Protein AF-A0A0B5QC83-F1 (afdb_monomer_lite)

Foldseek 3Di:
DDPLVVVLVVVVVVVVDDPVLSVVLLVVLLVCVVVVHDLVVSCVVSVDDSVSSVSSNVVVVVVVVD

Sequence (66 aa):
MTELSTMLIEDVYKQGFEQGELKKSIEVAKIAINQGISDELISELVGLSIREIKIIRISIETNKTN

Structure (mmCIF, N/CA/C/O backbone):
data_AF-A0A0B5QC83-F1
#
_entry.id   AF-A0A0B5QC83-F1
#
loop_
_atom_site.group_PDB
_atom_site.id
_atom_site.type_symbol
_atom_site.label_atom_id
_atom_site.label_alt_id
_atom_site.label_comp_id
_atom_site.label_asym_id
_atom_site.label_entity_id
_atom_site.label_seq_id
_atom_site.pdbx_PDB_ins_code
_atom_site.Cartn_x
_atom_site.Cartn_y
_atom_site.Cartn_z
_atom_site.occupancy
_atom_site.B_iso_or_equiv
_atom_site.auth_seq_id
_atom_site.auth_comp_id
_atom_site.auth_asym_id
_atom_site.auth_atom_id
_atom_site.pdbx_PDB_model_num
ATOM 1 N N . MET A 1 1 ? 15.648 -0.033 8.234 1.00 50.91 1 MET A N 1
ATOM 2 C CA . MET A 1 1 ? 15.024 -0.699 7.072 1.00 50.91 1 MET A CA 1
ATOM 3 C C . MET A 1 1 ? 14.643 -2.086 7.535 1.00 50.91 1 MET A C 1
ATOM 5 O O . MET A 1 1 ? 15.526 -2.834 7.925 1.00 50.91 1 MET A O 1
ATOM 9 N N . THR A 1 2 ? 13.349 -2.366 7.643 1.00 63.03 2 THR A N 1
ATOM 10 C CA . THR A 1 2 ? 12.855 -3.710 7.966 1.00 63.03 2 THR A CA 1
ATOM 11 C C . THR A 1 2 ? 12.916 -4.578 6.713 1.00 63.03 2 THR A C 1
ATOM 13 O O . THR A 1 2 ? 12.857 -4.060 5.600 1.00 63.03 2 THR A O 1
ATOM 16 N N . GLU A 1 3 ? 12.994 -5.892 6.870 1.00 68.25 3 GLU A N 1
ATOM 17 C CA . GLU A 1 3 ? 13.020 -6.859 5.759 1.00 68.25 3 GLU A CA 1
ATOM 18 C C . GLU A 1 3 ? 11.852 -6.644 4.768 1.00 68.25 3 GLU A C 1
ATOM 20 O O . GLU A 1 3 ? 12.024 -6.699 3.552 1.00 68.25 3 GLU A O 1
ATOM 25 N N . LEU A 1 4 ? 10.692 -6.232 5.297 1.00 66.25 4 LEU A N 1
ATOM 26 C CA . LEU A 1 4 ? 9.497 -5.837 4.544 1.00 66.25 4 LEU A CA 1
ATOM 27 C C . LEU A 1 4 ? 9.706 -4.614 3.637 1.00 66.25 4 LEU A C 1
ATOM 29 O O . LEU A 1 4 ? 9.202 -4.587 2.517 1.00 66.25 4 LEU A O 1
ATOM 33 N N . SER A 1 5 ? 10.445 -3.600 4.100 1.00 65.44 5 SER A N 1
ATOM 34 C CA . SER A 1 5 ? 10.748 -2.414 3.284 1.00 65.44 5 SER A CA 1
ATOM 35 C C . SER A 1 5 ? 11.678 -2.737 2.114 1.00 65.44 5 SER A C 1
ATOM 37 O O . SER A 1 5 ? 11.550 -2.135 1.051 1.00 65.44 5 SER A O 1
ATOM 39 N N . THR A 1 6 ? 12.568 -3.716 2.283 1.00 70.94 6 THR A N 1
ATOM 40 C CA . THR A 1 6 ? 13.480 -4.180 1.233 1.00 70.94 6 THR A CA 1
ATOM 41 C C . THR A 1 6 ? 12.733 -4.994 0.178 1.00 70.94 6 THR A C 1
ATOM 43 O O . THR A 1 6 ? 12.872 -4.707 -1.007 1.00 70.94 6 THR A O 1
ATOM 46 N N . MET A 1 7 ? 11.864 -5.921 0.605 1.00 73.81 7 MET A N 1
ATOM 47 C CA . MET A 1 7 ? 10.996 -6.683 -0.305 1.00 73.81 7 MET A CA 1
ATOM 48 C C . MET A 1 7 ? 10.098 -5.772 -1.141 1.00 73.81 7 MET A C 1
ATOM 50 O O . MET A 1 7 ? 9.948 -6.001 -2.335 1.00 73.81 7 MET A O 1
ATOM 54 N N . LEU A 1 8 ? 9.534 -4.722 -0.529 1.00 74.56 8 LEU A N 1
ATOM 55 C CA . LEU A 1 8 ? 8.717 -3.747 -1.244 1.00 74.56 8 LEU A CA 1
ATOM 56 C C . LEU A 1 8 ? 9.528 -3.085 -2.364 1.00 74.56 8 LEU A C 1
ATOM 58 O O . LEU A 1 8 ? 9.110 -3.109 -3.509 1.00 74.56 8 LEU A O 1
ATOM 62 N N . ILE A 1 9 ? 10.715 -2.553 -2.053 1.00 72.88 9 ILE A N 1
ATOM 63 C CA . ILE A 1 9 ? 11.568 -1.872 -3.039 1.00 72.88 9 ILE A CA 1
ATOM 64 C C . ILE A 1 9 ? 11.940 -2.802 -4.199 1.00 72.88 9 ILE A C 1
ATOM 66 O O . ILE A 1 9 ? 11.891 -2.372 -5.348 1.00 72.88 9 ILE A O 1
ATOM 70 N N . GLU A 1 10 ? 12.286 -4.058 -3.922 1.00 75.19 10 GLU A N 1
ATOM 71 C CA . GLU A 1 10 ? 12.640 -5.028 -4.962 1.00 75.19 10 GLU A CA 1
ATOM 72 C C . GLU A 1 10 ? 11.466 -5.372 -5.889 1.00 75.19 10 GLU A C 1
ATOM 74 O O . GLU A 1 10 ? 11.670 -5.499 -7.099 1.00 75.19 10 GLU A O 1
ATOM 79 N N . ASP A 1 11 ? 10.252 -5.516 -5.348 1.00 74.50 11 ASP A N 1
ATOM 80 C CA . ASP A 1 11 ? 9.066 -5.869 -6.138 1.00 74.50 11 ASP A CA 1
ATOM 81 C C . ASP A 1 11 ? 8.666 -4.716 -7.071 1.00 74.50 11 ASP A C 1
ATOM 83 O O . ASP A 1 11 ? 8.432 -4.935 -8.262 1.00 74.50 11 ASP A O 1
ATOM 87 N N . VAL A 1 12 ? 8.717 -3.468 -6.591 1.00 71.12 12 VAL A N 1
ATOM 88 C CA . VAL A 1 12 ? 8.326 -2.315 -7.419 1.00 71.12 12 VAL A CA 1
ATOM 89 C C . VAL A 1 12 ? 9.410 -1.911 -8.425 1.00 71.12 12 VAL A C 1
ATOM 91 O O . VAL A 1 12 ? 9.093 -1.446 -9.521 1.00 71.12 12 VAL A O 1
ATOM 94 N N . TYR A 1 13 ? 10.693 -2.158 -8.130 1.00 72.88 13 TYR A N 1
ATOM 95 C CA . TYR A 1 13 ? 11.761 -2.015 -9.132 1.00 72.88 13 TYR A CA 1
ATOM 96 C C . TYR A 1 13 ? 11.564 -2.971 -10.315 1.00 72.88 13 TYR A C 1
ATOM 98 O O . TYR A 1 13 ? 11.801 -2.586 -11.460 1.00 72.88 13 TYR A O 1
ATOM 106 N N . LYS A 1 14 ? 11.091 -4.202 -10.071 1.00 75.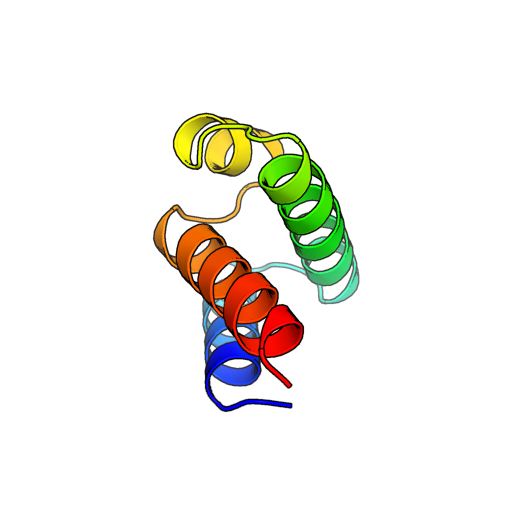19 14 LYS A N 1
ATOM 107 C CA . LYS A 1 14 ? 10.757 -5.152 -11.150 1.00 75.19 14 LYS A CA 1
ATOM 108 C C . LYS A 1 14 ? 9.580 -4.683 -12.003 1.00 75.19 14 LYS A C 1
ATOM 110 O O . LYS A 1 14 ? 9.515 -5.040 -13.175 1.00 75.19 14 LYS A O 1
ATOM 115 N N . GLN A 1 15 ? 8.686 -3.873 -11.440 1.00 74.00 15 GLN A N 1
ATOM 116 C CA . GLN A 1 15 ? 7.582 -3.239 -12.165 1.00 74.00 15 GLN A CA 1
ATOM 117 C C . GLN A 1 15 ? 8.030 -2.014 -12.987 1.00 74.00 15 GLN A C 1
ATOM 119 O O . GLN A 1 15 ? 7.225 -1.441 -13.714 1.00 74.00 15 GLN A O 1
ATOM 124 N N . GLY A 1 16 ? 9.312 -1.629 -12.918 1.00 77.50 16 GLY A N 1
ATOM 125 C CA . GLY A 1 16 ? 9.883 -0.541 -13.714 1.00 77.50 16 GLY A CA 1
ATOM 126 C C . GLY A 1 16 ? 9.705 0.852 -13.110 1.00 77.50 16 GLY A C 1
ATOM 127 O O . GLY A 1 16 ? 9.910 1.839 -13.812 1.00 77.50 16 GLY A O 1
ATOM 128 N N . PHE A 1 17 ? 9.340 0.957 -11.829 1.00 77.56 17 PHE A N 1
ATOM 129 C CA . PHE A 1 17 ? 9.259 2.252 -11.158 1.00 77.56 17 PHE A CA 1
ATOM 130 C C . PHE A 1 17 ? 10.641 2.891 -10.995 1.00 77.56 17 PHE A C 1
ATOM 132 O O . PHE A 1 17 ? 11.584 2.272 -10.497 1.00 77.56 17 PHE A O 1
ATOM 139 N N . GLU A 1 18 ? 10.737 4.179 -11.319 1.00 81.12 18 GLU A N 1
ATOM 140 C CA . GLU A 1 18 ? 11.860 4.995 -10.872 1.00 81.12 18 GLU A CA 1
ATOM 141 C C . GLU A 1 18 ? 11.786 5.205 -9.352 1.00 81.12 18 GLU A C 1
ATOM 143 O O . GLU A 1 18 ? 10.709 5.351 -8.769 1.00 81.12 18 GLU A O 1
ATOM 148 N N . GLN A 1 19 ? 12.942 5.271 -8.685 1.00 74.94 19 GLN A N 1
ATOM 149 C CA . GLN A 1 19 ? 13.017 5.363 -7.221 1.00 74.94 19 GLN A CA 1
ATOM 150 C C . GLN A 1 19 ? 12.250 6.571 -6.643 1.00 74.94 19 GLN A C 1
ATOM 152 O O . GLN A 1 19 ? 11.762 6.512 -5.512 1.00 74.94 19 GLN A O 1
ATOM 157 N N . GLY A 1 20 ? 12.165 7.672 -7.398 1.00 79.56 20 GLY A N 1
ATOM 158 C CA . GLY A 1 20 ? 11.413 8.873 -7.022 1.00 79.56 20 GLY A CA 1
ATOM 159 C C . GLY A 1 20 ? 9.899 8.662 -7.068 1.00 79.56 20 GLY A C 1
ATOM 160 O O . GLY A 1 20 ? 9.215 8.949 -6.085 1.00 79.56 20 GLY A O 1
ATOM 161 N N . GLU A 1 21 ? 9.398 8.092 -8.163 1.00 84.81 21 GLU A N 1
ATOM 162 C CA . GLU A 1 21 ? 7.978 7.758 -8.333 1.00 84.81 21 GLU A CA 1
ATOM 163 C C . GLU A 1 21 ? 7.529 6.723 -7.298 1.00 84.81 2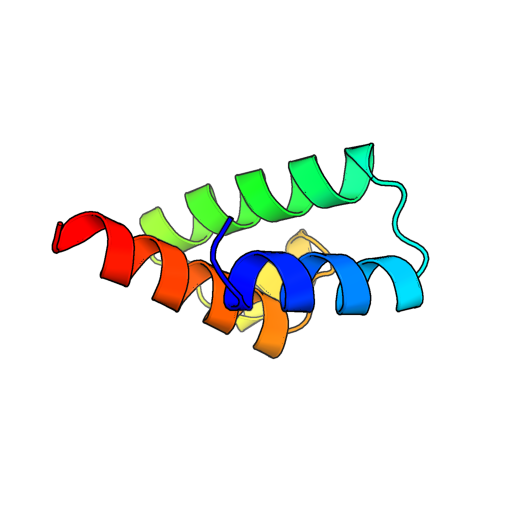1 GLU A C 1
ATOM 165 O O . GLU A 1 21 ? 6.496 6.893 -6.654 1.00 84.81 21 GLU A O 1
ATOM 170 N N . LEU A 1 22 ? 8.370 5.723 -7.018 1.00 85.12 22 LEU A N 1
ATOM 171 C CA . LEU A 1 22 ? 8.108 4.743 -5.969 1.00 85.12 22 LEU A CA 1
ATOM 172 C C . LEU A 1 22 ? 7.924 5.398 -4.591 1.00 85.12 22 LEU A C 1
ATOM 174 O O . LEU A 1 22 ? 6.966 5.103 -3.874 1.00 85.12 22 LEU A O 1
ATOM 178 N N . LYS A 1 23 ? 8.831 6.303 -4.200 1.00 86.25 23 LYS A N 1
ATOM 179 C CA . LYS A 1 23 ? 8.730 7.006 -2.910 1.00 86.25 23 LYS A CA 1
ATOM 180 C C . LYS A 1 23 ? 7.425 7.790 -2.804 1.00 86.25 23 LYS A C 1
ATOM 182 O O . LYS A 1 23 ? 6.777 7.736 -1.759 1.00 86.25 23 LYS A O 1
ATOM 187 N N . LYS A 1 24 ? 7.034 8.466 -3.886 1.00 90.5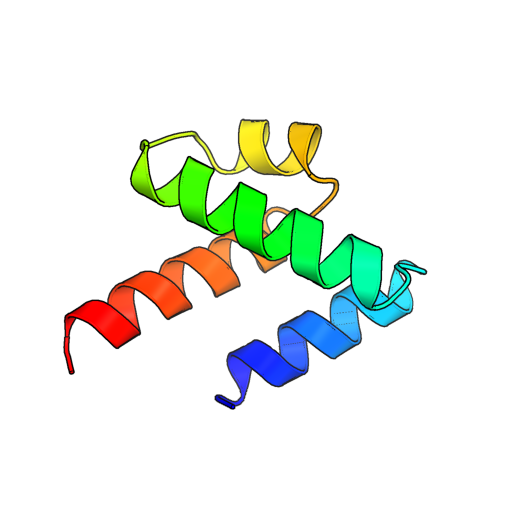0 24 LYS A N 1
ATOM 188 C CA . LYS A 1 24 ? 5.792 9.237 -3.959 1.00 90.50 24 LYS A CA 1
ATOM 189 C C . LYS A 1 24 ? 4.562 8.334 -3.841 1.00 90.50 24 LYS A C 1
ATOM 191 O O . LYS A 1 24 ? 3.697 8.612 -3.012 1.00 90.50 24 LYS A O 1
ATOM 196 N N . SER A 1 25 ? 4.509 7.227 -4.584 1.00 91.38 25 SER A N 1
ATOM 197 C CA . SER A 1 25 ? 3.416 6.249 -4.491 1.00 91.38 25 SER A CA 1
ATOM 198 C C . SER A 1 25 ? 3.287 5.660 -3.085 1.00 91.38 25 SER A C 1
ATOM 200 O O . SER A 1 25 ? 2.180 5.551 -2.562 1.00 91.38 25 SER A O 1
ATOM 202 N N . ILE A 1 26 ? 4.407 5.351 -2.422 1.00 90.38 26 ILE A N 1
ATOM 203 C CA . ILE A 1 26 ? 4.406 4.864 -1.034 1.00 90.38 26 ILE A CA 1
ATOM 204 C C . ILE A 1 26 ? 3.870 5.928 -0.067 1.00 90.38 26 ILE A C 1
ATOM 206 O O . ILE A 1 26 ? 3.110 5.601 0.844 1.00 90.38 26 ILE A O 1
ATOM 210 N N . GLU A 1 27 ? 4.268 7.191 -0.215 1.00 92.00 27 GLU A N 1
ATOM 211 C CA . GLU A 1 27 ? 3.807 8.277 0.657 1.00 92.00 27 GLU A CA 1
ATOM 212 C C . GLU A 1 27 ? 2.300 8.515 0.517 1.00 92.00 27 GLU A C 1
ATOM 214 O O . GLU A 1 27 ? 1.582 8.560 1.520 1.00 92.00 27 GLU A O 1
ATOM 219 N N . VAL A 1 28 ? 1.806 8.567 -0.720 1.00 94.44 28 VAL A N 1
ATOM 220 C CA . VAL A 1 28 ? 0.374 8.707 -1.004 1.00 94.44 28 VAL A CA 1
ATOM 221 C C . VAL A 1 28 ? -0.408 7.501 -0.468 1.00 94.44 28 VAL A C 1
ATOM 223 O O . VAL A 1 28 ? -1.427 7.691 0.197 1.00 94.44 28 VAL A O 1
ATOM 226 N N . ALA A 1 29 ? 0.097 6.274 -0.644 1.00 94.50 29 ALA A N 1
ATOM 227 C CA . ALA A 1 29 ? -0.514 5.071 -0.075 1.00 94.50 29 ALA A CA 1
ATOM 228 C C . ALA A 1 29 ? -0.605 5.131 1.459 1.00 94.50 29 ALA A C 1
ATOM 230 O O . ALA A 1 29 ? -1.644 4.805 2.030 1.00 94.50 29 ALA A O 1
ATOM 231 N N . LYS A 1 30 ? 0.449 5.597 2.147 1.00 93.44 30 LYS A N 1
ATOM 232 C CA . LYS A 1 30 ? 0.445 5.759 3.613 1.00 93.44 30 LYS A CA 1
ATOM 233 C C . LYS A 1 30 ? -0.623 6.745 4.080 1.00 93.44 30 LYS A C 1
ATOM 235 O O . LYS A 1 30 ? -1.317 6.474 5.061 1.00 93.44 30 LYS A O 1
ATOM 240 N N . ILE A 1 31 ? -0.753 7.880 3.394 1.00 95.31 31 ILE A N 1
ATOM 241 C CA . ILE A 1 31 ? -1.773 8.890 3.700 1.00 95.31 31 ILE A CA 1
ATOM 242 C C . ILE A 1 31 ? -3.171 8.292 3.508 1.00 95.31 31 ILE A C 1
ATOM 244 O O . ILE A 1 31 ? -4.002 8.390 4.410 1.00 95.31 31 ILE A O 1
ATOM 248 N N . ALA A 1 32 ? -3.405 7.614 2.385 1.00 95.62 32 ALA A N 1
ATOM 249 C CA . ALA A 1 32 ? -4.687 6.996 2.065 1.00 95.62 32 ALA A CA 1
ATOM 250 C C . ALA A 1 32 ? -5.089 5.895 3.066 1.00 95.62 32 ALA A C 1
ATOM 252 O O . ALA A 1 32 ? -6.229 5.870 3.532 1.00 95.62 32 ALA A O 1
ATOM 253 N N . ILE A 1 33 ? -4.142 5.042 3.481 1.00 94.94 33 ILE A N 1
ATOM 254 C CA . ILE A 1 33 ? -4.356 4.033 4.533 1.00 94.94 33 ILE A CA 1
ATOM 255 C C . ILE A 1 33 ? -4.806 4.698 5.838 1.00 94.94 33 ILE A C 1
ATOM 257 O O . ILE A 1 33 ? -5.771 4.251 6.458 1.00 94.94 33 ILE A O 1
ATOM 261 N N . ASN A 1 34 ? -4.133 5.775 6.253 1.00 93.50 34 ASN A N 1
ATOM 262 C CA . ASN A 1 34 ? -4.482 6.501 7.477 1.00 93.50 34 ASN A CA 1
ATOM 263 C C . ASN A 1 34 ? -5.849 7.201 7.390 1.00 93.50 34 ASN A C 1
ATOM 265 O O . ASN A 1 34 ? -6.467 7.440 8.424 1.00 93.50 34 ASN A O 1
ATOM 269 N N . GLN A 1 35 ? -6.331 7.501 6.183 1.00 95.38 35 GLN A N 1
ATOM 270 C CA . GLN A 1 35 ? -7.673 8.037 5.935 1.00 95.38 35 GLN A CA 1
ATOM 271 C C . GLN A 1 35 ? -8.757 6.949 5.843 1.00 95.38 35 GLN A C 1
ATOM 273 O O . GLN A 1 35 ? -9.927 7.271 5.662 1.00 95.38 35 GLN A O 1
ATOM 278 N N . GLY A 1 36 ? -8.397 5.668 5.981 1.00 94.38 36 GLY A N 1
ATOM 279 C CA . GLY A 1 36 ? -9.348 4.556 5.912 1.00 94.38 36 GLY A CA 1
ATOM 280 C C . GLY A 1 36 ? -9.788 4.199 4.491 1.00 94.38 36 GLY A C 1
ATOM 281 O O . GLY A 1 36 ? -10.814 3.544 4.323 1.00 94.38 36 GLY A O 1
ATOM 282 N N . ILE A 1 37 ? -9.029 4.616 3.473 1.00 96.69 37 ILE A N 1
ATOM 283 C CA . ILE A 1 37 ? -9.295 4.258 2.076 1.00 96.69 37 ILE A CA 1
ATOM 284 C C . ILE A 1 37 ? -9.019 2.757 1.871 1.00 96.69 37 ILE A C 1
ATOM 286 O O . ILE A 1 37 ? -8.115 2.189 2.497 1.00 96.69 37 ILE A O 1
ATOM 290 N N . SER A 1 38 ? -9.826 2.108 1.021 1.00 95.62 38 SER A N 1
ATOM 291 C CA . SER A 1 38 ? -9.687 0.685 0.703 1.00 95.62 38 SER A CA 1
ATOM 292 C C . SER A 1 38 ? -8.424 0.400 -0.104 1.00 95.62 38 SER A C 1
ATOM 294 O O . SER A 1 38 ? -7.980 1.219 -0.910 1.00 95.62 38 SER A O 1
ATOM 296 N N . ASP A 1 39 ? -7.858 -0.789 0.089 1.00 95.19 39 ASP A N 1
ATOM 297 C CA . ASP A 1 39 ? -6.638 -1.193 -0.607 1.00 95.19 39 ASP A CA 1
ATOM 298 C C . ASP A 1 39 ? -6.864 -1.251 -2.130 1.00 95.19 39 ASP A C 1
ATOM 300 O O . ASP A 1 39 ? -5.965 -0.902 -2.891 1.00 95.19 39 ASP A O 1
ATOM 304 N N . GLU A 1 40 ? -8.068 -1.616 -2.586 1.00 96.69 40 GLU A N 1
ATOM 305 C CA . GLU A 1 40 ? -8.443 -1.623 -4.005 1.00 96.69 40 GLU A CA 1
ATOM 306 C C . GLU A 1 40 ? -8.358 -0.231 -4.633 1.00 96.69 40 GLU A C 1
ATOM 308 O O . GLU A 1 40 ? -7.736 -0.068 -5.681 1.00 96.69 40 GLU A O 1
ATOM 313 N N . LEU A 1 41 ? -8.925 0.783 -3.972 1.00 96.50 41 LEU A N 1
ATOM 314 C CA . LEU A 1 41 ? -8.915 2.149 -4.491 1.00 96.50 41 LEU A CA 1
ATOM 315 C C . LEU A 1 41 ? -7.512 2.759 -4.424 1.00 96.50 41 LEU A C 1
ATOM 317 O O . LEU A 1 41 ? -7.098 3.480 -5.326 1.00 96.50 41 LEU A O 1
ATOM 321 N N . ILE A 1 42 ? -6.745 2.442 -3.380 1.00 96.19 42 ILE A N 1
ATOM 322 C CA . ILE A 1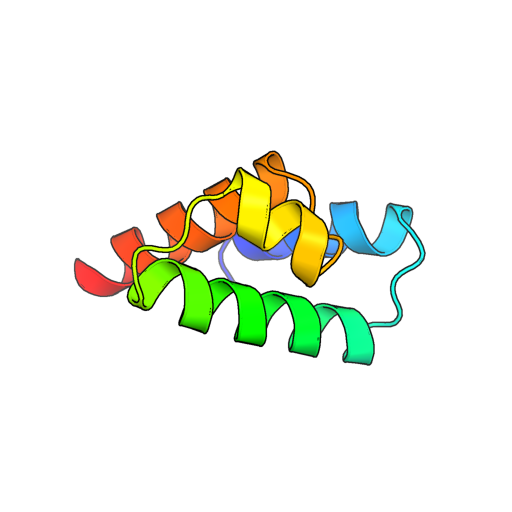 42 ? -5.338 2.842 -3.308 1.00 96.19 42 ILE A CA 1
ATOM 323 C C . ILE A 1 42 ? -4.573 2.228 -4.482 1.00 96.19 42 ILE A C 1
ATOM 325 O O . ILE A 1 42 ? -3.850 2.942 -5.166 1.00 96.19 42 ILE A O 1
ATOM 329 N N . SER A 1 43 ? -4.765 0.938 -4.762 1.00 94.75 43 SER A N 1
ATOM 330 C CA . SER A 1 43 ? -4.072 0.242 -5.851 1.00 94.75 43 SER A CA 1
ATOM 331 C C . SER A 1 43 ? -4.293 0.914 -7.199 1.00 94.75 43 SER A C 1
ATOM 333 O O . SER A 1 43 ? -3.331 1.184 -7.918 1.00 94.75 43 SER A O 1
ATOM 335 N N . GLU A 1 44 ? -5.542 1.273 -7.485 1.00 94.81 44 GLU A N 1
ATOM 336 C CA . GLU A 1 44 ? -5.917 1.995 -8.697 1.00 94.81 44 GLU A CA 1
ATOM 337 C C . GLU A 1 44 ? -5.270 3.389 -8.778 1.00 94.81 44 GLU A C 1
ATOM 339 O O . GLU A 1 44 ? -4.817 3.798 -9.845 1.00 94.81 44 GLU A O 1
ATOM 344 N N . LEU A 1 45 ? -5.178 4.111 -7.655 1.00 91.75 45 LEU A N 1
ATOM 345 C CA . LEU A 1 45 ? -4.703 5.499 -7.623 1.00 91.75 45 LEU A CA 1
ATOM 346 C C . LEU A 1 45 ? -3.178 5.654 -7.678 1.00 91.75 45 LEU A C 1
ATOM 348 O O . LEU A 1 45 ? -2.688 6.611 -8.276 1.00 91.75 45 LEU A O 1
ATOM 352 N N . VAL A 1 46 ? -2.421 4.773 -7.018 1.00 90.81 46 VAL A N 1
ATOM 353 C CA . VAL A 1 46 ? -0.949 4.888 -6.911 1.00 90.81 46 VAL A CA 1
ATOM 354 C C . VAL A 1 46 ? -0.179 3.873 -7.749 1.00 90.81 46 VAL A C 1
ATOM 356 O O . VAL A 1 46 ? 1.048 3.966 -7.824 1.00 90.81 46 VAL A O 1
ATOM 359 N N . GLY A 1 47 ? -0.872 2.917 -8.372 1.00 89.56 47 GLY A N 1
ATOM 360 C CA . GLY A 1 47 ? -0.251 1.895 -9.216 1.00 89.56 47 GLY A CA 1
ATOM 361 C C . GLY A 1 47 ? 0.542 0.844 -8.438 1.00 89.56 47 GLY A C 1
ATOM 362 O O . GLY A 1 47 ? 1.326 0.116 -9.034 1.00 89.56 47 GLY A O 1
ATOM 363 N N . LEU A 1 48 ? 0.349 0.762 -7.119 1.00 90.38 48 LEU A N 1
ATOM 364 C CA . LEU A 1 48 ? 0.891 -0.312 -6.289 1.00 90.38 48 LEU A CA 1
ATOM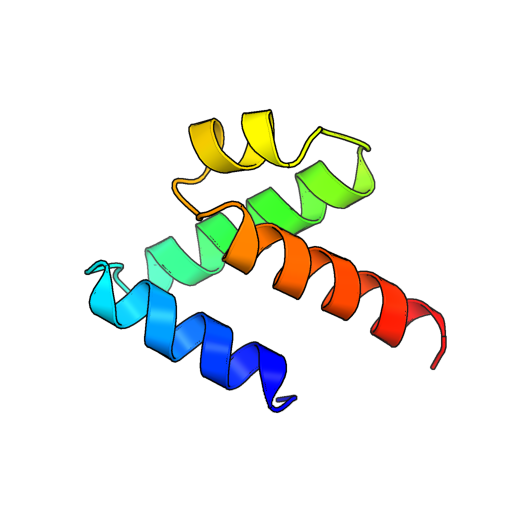 365 C C . LEU A 1 48 ? -0.087 -1.483 -6.271 1.00 90.38 48 LEU A C 1
ATOM 367 O O . LEU A 1 48 ? -1.298 -1.291 -6.205 1.00 90.38 48 LEU A O 1
ATOM 371 N N . SER A 1 49 ? 0.413 -2.707 -6.257 1.00 91.38 49 SER A N 1
ATOM 372 C CA . SER A 1 49 ? -0.405 -3.897 -6.055 1.00 91.38 49 SER A CA 1
ATOM 373 C C . SER A 1 49 ? -1.013 -3.940 -4.648 1.00 91.38 49 SER A C 1
ATOM 375 O O . SER A 1 49 ? -0.475 -3.414 -3.671 1.00 91.38 49 SER A O 1
ATOM 377 N N . ILE A 1 50 ? -2.111 -4.684 -4.509 1.00 93.81 50 ILE A N 1
ATOM 378 C CA . ILE A 1 50 ? -2.741 -4.959 -3.207 1.00 93.81 50 ILE A CA 1
ATOM 379 C C . ILE A 1 50 ? -1.747 -5.560 -2.205 1.00 93.81 50 ILE A C 1
ATOM 381 O O . ILE A 1 50 ? -1.809 -5.274 -1.010 1.00 93.81 50 ILE A O 1
ATOM 385 N N . ARG A 1 51 ? -0.812 -6.396 -2.674 1.00 90.75 51 ARG A N 1
ATOM 386 C CA . ARG A 1 51 ? 0.224 -6.983 -1.815 1.00 90.75 51 ARG A CA 1
ATOM 387 C C . ARG A 1 51 ? 1.140 -5.898 -1.246 1.00 90.75 51 ARG A C 1
ATOM 389 O O . ARG A 1 51 ? 1.386 -5.896 -0.042 1.00 90.75 51 ARG A O 1
ATOM 396 N N . GLU A 1 52 ? 1.612 -4.985 -2.087 1.00 89.94 52 GLU A N 1
ATOM 397 C CA . GLU A 1 52 ? 2.475 -3.868 -1.689 1.00 89.94 52 GLU A CA 1
ATOM 398 C C . GLU A 1 52 ? 1.764 -2.942 -0.693 1.00 89.94 52 GLU A C 1
ATOM 400 O O . GLU A 1 52 ? 2.336 -2.568 0.332 1.00 89.94 52 GLU A O 1
ATOM 405 N N . ILE A 1 53 ? 0.478 -2.663 -0.913 1.00 92.88 53 ILE A N 1
ATOM 406 C CA . ILE A 1 53 ? -0.344 -1.856 0.000 1.00 92.88 53 ILE A CA 1
ATOM 407 C C . ILE A 1 53 ? -0.495 -2.531 1.367 1.00 92.88 53 ILE A C 1
ATOM 409 O O . ILE A 1 53 ? -0.323 -1.879 2.399 1.00 92.88 53 ILE A O 1
ATOM 413 N N . LYS A 1 54 ? -0.732 -3.847 1.406 1.00 91.81 54 LYS A N 1
ATOM 414 C CA . LYS A 1 54 ? -0.800 -4.610 2.664 1.00 91.81 54 LYS A CA 1
ATOM 415 C C . LYS A 1 54 ? 0.520 -4.588 3.431 1.00 91.81 54 LYS A C 1
ATOM 417 O O . LYS A 1 54 ? 0.507 -4.449 4.652 1.00 91.81 54 LYS A O 1
ATOM 422 N N . ILE A 1 55 ? 1.655 -4.670 2.734 1.00 89.50 55 ILE A N 1
ATOM 423 C CA . ILE A 1 55 ? 2.983 -4.530 3.351 1.00 89.50 55 ILE A CA 1
ATOM 424 C C . ILE A 1 55 ? 3.134 -3.141 3.990 1.00 89.50 55 ILE A C 1
ATOM 426 O O . ILE A 1 55 ? 3.591 -3.034 5.130 1.00 89.50 55 ILE A O 1
ATOM 430 N N . ILE A 1 56 ? 2.709 -2.079 3.296 1.00 89.94 56 ILE A N 1
ATOM 431 C CA . ILE A 1 56 ? 2.726 -0.710 3.833 1.00 89.94 56 ILE A CA 1
ATOM 432 C C . ILE A 1 56 ? 1.822 -0.602 5.069 1.00 89.94 56 ILE A C 1
ATOM 434 O O . ILE A 1 56 ? 2.238 -0.024 6.074 1.00 89.94 56 ILE A O 1
ATOM 438 N N . ARG A 1 57 ? 0.620 -1.187 5.034 1.00 90.50 57 ARG A N 1
ATOM 439 C CA . ARG A 1 57 ? -0.333 -1.185 6.154 1.00 90.50 57 ARG A CA 1
ATOM 440 C C . ARG A 1 57 ? 0.247 -1.858 7.399 1.00 90.50 57 ARG A C 1
ATOM 442 O O . ARG A 1 57 ? 0.289 -1.228 8.454 1.00 90.50 57 ARG A O 1
ATOM 449 N N . ILE A 1 58 ? 0.797 -3.065 7.252 1.00 87.69 58 ILE A N 1
ATOM 450 C CA . ILE A 1 58 ? 1.487 -3.782 8.338 1.00 87.69 58 ILE A CA 1
ATOM 451 C C . ILE A 1 58 ? 2.644 -2.937 8.877 1.00 87.69 58 ILE A C 1
ATOM 453 O O . ILE A 1 58 ? 2.794 -2.786 10.086 1.00 87.69 58 ILE A O 1
ATOM 457 N N . SER A 1 59 ? 3.435 -2.324 7.991 1.00 85.38 59 SER A N 1
ATOM 458 C CA . SER A 1 59 ? 4.539 -1.454 8.398 1.00 85.38 59 SER A CA 1
ATOM 459 C C . SER A 1 59 ? 4.068 -0.263 9.241 1.00 85.38 59 SER A C 1
ATOM 461 O O . SER A 1 59 ? 4.736 0.075 10.217 1.00 85.38 59 SER A O 1
ATOM 463 N N . ILE A 1 60 ? 2.940 0.371 8.911 1.00 85.31 60 ILE A N 1
ATOM 464 C CA . ILE A 1 60 ? 2.371 1.466 9.714 1.00 85.31 60 ILE A CA 1
ATOM 465 C C . ILE A 1 60 ? 1.921 0.951 11.085 1.00 85.31 60 ILE A C 1
ATOM 467 O O . ILE A 1 60 ? 2.190 1.597 12.095 1.00 85.31 60 ILE A O 1
ATOM 471 N N . GLU A 1 61 ? 1.246 -0.195 11.129 1.00 81.38 61 GLU A N 1
ATOM 472 C CA . GLU A 1 61 ? 0.724 -0.786 12.365 1.00 81.38 61 GLU A CA 1
ATOM 473 C C . GLU A 1 61 ? 1.847 -1.215 13.315 1.00 81.38 61 GLU A C 1
ATOM 475 O O . GLU A 1 61 ? 1.818 -0.850 14.487 1.00 81.38 61 GLU A O 1
ATOM 480 N N . THR A 1 62 ? 2.890 -1.881 12.808 1.00 76.44 62 THR A N 1
ATOM 481 C CA . THR A 1 62 ? 4.059 -2.282 13.611 1.00 76.44 62 THR A CA 1
ATOM 482 C C . THR A 1 62 ? 4.823 -1.078 14.178 1.00 76.44 62 THR A C 1
ATOM 484 O O . THR A 1 62 ? 5.363 -1.160 15.277 1.00 76.44 62 THR A O 1
ATOM 487 N N . ASN A 1 63 ? 4.857 0.058 13.470 1.00 63.75 63 ASN A N 1
ATOM 488 C CA . ASN A 1 63 ? 5.487 1.285 13.976 1.00 63.75 63 ASN A CA 1
ATOM 489 C C . ASN A 1 63 ? 4.636 2.032 15.019 1.00 63.75 63 ASN A C 1
ATOM 491 O O . ASN A 1 63 ? 5.176 2.881 15.714 1.00 63.75 63 ASN A O 1
ATOM 495 N N . LYS A 1 64 ? 3.330 1.753 15.138 1.00 60.31 64 LYS A N 1
ATOM 496 C CA . LYS A 1 64 ? 2.473 2.338 16.190 1.00 60.31 64 LYS A CA 1
ATOM 497 C C . LYS A 1 64 ? 2.620 1.625 17.539 1.00 60.31 64 LYS A C 1
ATOM 499 O O . LYS A 1 64 ? 2.211 2.174 18.555 1.00 60.31 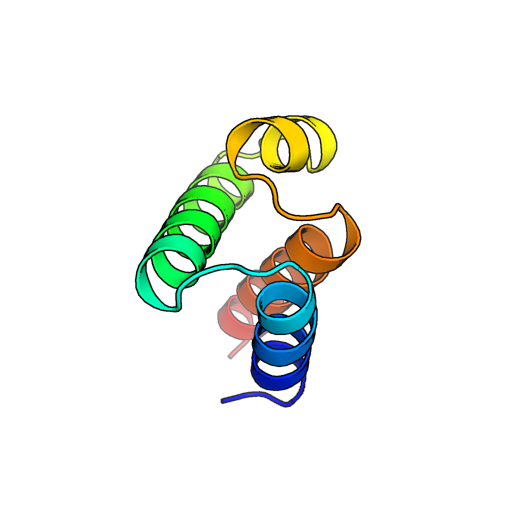64 LYS A O 1
ATOM 504 N N . THR A 1 65 ? 3.143 0.401 17.538 1.00 52.81 65 THR A N 1
ATOM 505 C CA . THR A 1 65 ? 3.294 -0.459 18.725 1.00 52.81 65 THR A CA 1
ATOM 506 C C . THR A 1 65 ? 4.687 -0.427 19.361 1.00 52.81 65 THR A C 1
ATOM 508 O O . THR A 1 65 ? 4.890 -1.106 20.365 1.00 52.81 65 THR A O 1
ATOM 511 N N . ASN A 1 66 ? 5.620 0.344 18.796 1.00 47.78 66 ASN A N 1
ATOM 512 C CA . ASN A 1 66 ? 6.961 0.593 19.339 1.00 47.78 66 ASN A CA 1
ATOM 513 C C . ASN A 1 66 ? 7.048 2.016 19.893 1.00 47.78 66 ASN A C 1
ATOM 515 O O . ASN A 1 66 ? 7.800 2.209 20.871 1.00 47.78 66 ASN A O 1
#

Radius of gyration: 11.18 Å; chains: 1; bounding box: 25×16×33 Å

Organism: Clostridium beijerinckii (NCBI:txid1520)

pLDDT: mean 83.36, std 12.35, range [47.78, 96.69]

Secondary structure (DSSP, 8-state):
--HHHHHHHHHHHHTT--HHHHHHHHHHHHHHHHTT--HHHHHHHH---HHHHHHHHHHHHHHH--